Protein AF-A0A966WFP0-F1 (afdb_monomer_lite)

Structure (mmCIF, N/CA/C/O backbone):
data_AF-A0A966WFP0-F1
#
_entry.id   AF-A0A966WFP0-F1
#
loop_
_atom_site.group_PDB
_atom_site.id
_atom_site.type_symbol
_atom_site.label_atom_id
_atom_site.label_alt_id
_atom_site.label_comp_id
_atom_site.label_asym_id
_atom_site.label_entity_id
_atom_site.label_seq_id
_atom_site.pdbx_PDB_ins_code
_atom_site.Cartn_x
_atom_site.Cartn_y
_atom_site.Cartn_z
_atom_site.occupancy
_atom_site.B_iso_or_equiv
_atom_site.auth_seq_id
_atom_site.auth_comp_id
_atom_site.auth_asym_id
_atom_site.auth_atom_id
_atom_site.pdbx_PDB_model_num
ATOM 1 N N . THR A 1 1 ? 35.369 -0.964 -19.254 1.00 53.44 1 THR A N 1
ATOM 2 C CA . THR A 1 1 ? 34.737 -1.118 -17.924 1.00 53.44 1 THR A CA 1
ATOM 3 C C . THR A 1 1 ? 33.244 -0.975 -18.140 1.00 53.44 1 THR A C 1
ATOM 5 O O . THR A 1 1 ? 32.864 -0.015 -18.787 1.00 53.44 1 THR A O 1
ATOM 8 N N . ARG A 1 2 ? 32.394 -1.947 -17.776 1.00 59.69 2 ARG A N 1
ATOM 9 C CA . ARG A 1 2 ? 30.933 -1.785 -17.946 1.00 59.69 2 ARG A CA 1
ATOM 10 C C . ARG A 1 2 ? 30.449 -0.830 -16.856 1.00 59.69 2 ARG A C 1
ATOM 12 O O . ARG A 1 2 ? 30.430 -1.213 -15.694 1.00 59.69 2 ARG A O 1
ATOM 19 N N . GLU A 1 3 ? 30.150 0.410 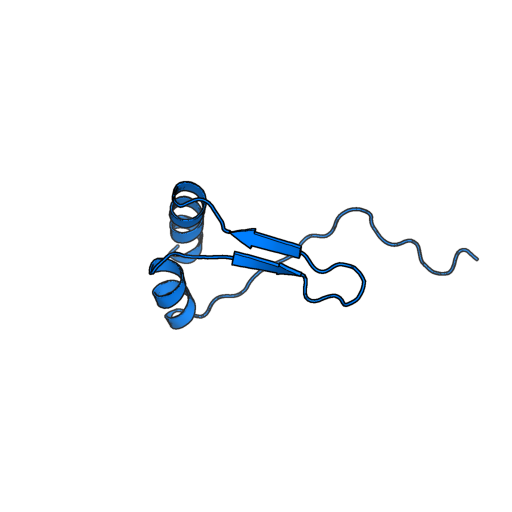-17.229 1.00 64.06 3 GLU A N 1
ATOM 20 C CA . GLU A 1 3 ? 30.039 1.539 -16.293 1.00 64.06 3 GLU A CA 1
ATOM 21 C C . GLU A 1 3 ? 28.781 1.556 -15.418 1.00 64.06 3 GLU A C 1
ATOM 23 O O . GLU A 1 3 ? 28.662 2.423 -14.563 1.00 64.06 3 GLU A O 1
ATOM 28 N N . THR A 1 4 ? 27.8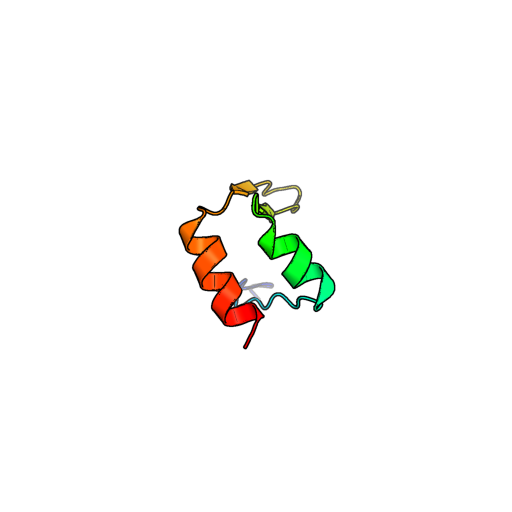50 0.611 -15.547 1.00 60.03 4 THR A N 1
ATOM 29 C CA . THR A 1 4 ? 26.732 0.499 -14.595 1.00 60.03 4 THR A CA 1
ATOM 30 C C . THR A 1 4 ? 26.031 -0.840 -14.779 1.00 60.03 4 THR A C 1
ATOM 32 O O . THR A 1 4 ? 25.312 -1.056 -15.750 1.00 60.03 4 THR A O 1
ATOM 35 N N . VAL A 1 5 ? 26.261 -1.779 -13.861 1.00 72.38 5 VAL A N 1
ATOM 36 C CA . VAL A 1 5 ? 25.382 -2.945 -13.718 1.00 72.38 5 VAL A CA 1
ATOM 37 C C . VAL A 1 5 ? 24.262 -2.510 -12.785 1.00 72.38 5 VAL A C 1
ATOM 39 O O . VAL A 1 5 ? 24.493 -2.327 -11.592 1.00 72.38 5 VAL A O 1
ATOM 42 N N . THR A 1 6 ? 23.066 -2.292 -13.322 1.00 71.38 6 THR A N 1
ATOM 43 C CA . THR A 1 6 ? 21.869 -2.129 -12.497 1.00 71.38 6 THR A CA 1
ATOM 44 C C . THR A 1 6 ? 21.428 -3.504 -12.006 1.00 71.38 6 THR A C 1
ATOM 46 O O . THR A 1 6 ? 21.434 -4.482 -12.757 1.00 71.38 6 THR A O 1
ATOM 49 N N . ALA A 1 7 ? 21.093 -3.607 -10.721 1.00 78.00 7 ALA A N 1
ATOM 50 C CA . ALA A 1 7 ? 20.484 -4.823 -10.205 1.00 78.00 7 ALA A CA 1
ATOM 51 C C . ALA A 1 7 ? 19.103 -5.000 -10.853 1.00 78.00 7 ALA A C 1
ATOM 53 O O . ALA A 1 7 ? 18.370 -4.033 -11.030 1.00 78.00 7 ALA A O 1
ATOM 54 N N . ALA A 1 8 ? 18.735 -6.234 -11.198 1.00 86.50 8 ALA A N 1
ATOM 55 C CA . ALA A 1 8 ? 17.385 -6.528 -11.684 1.00 86.50 8 ALA A CA 1
ATOM 56 C C . ALA A 1 8 ? 16.336 -6.506 -10.554 1.00 86.50 8 ALA A C 1
ATOM 58 O O . ALA A 1 8 ? 15.140 -6.499 -10.824 1.00 86.50 8 ALA A O 1
ATOM 59 N N . VAL A 1 9 ? 16.780 -6.522 -9.291 1.00 90.81 9 VAL A N 1
ATOM 60 C CA . VAL A 1 9 ? 15.934 -6.609 -8.097 1.00 90.81 9 VAL A CA 1
ATOM 61 C C . VAL A 1 9 ? 16.417 -5.604 -7.058 1.00 90.81 9 VAL A C 1
ATOM 63 O O . VAL A 1 9 ? 17.618 -5.499 -6.799 1.00 90.81 9 VAL A O 1
ATOM 66 N N . HIS A 1 10 ? 15.471 -4.900 -6.439 1.00 90.38 10 HIS A N 1
ATOM 67 C CA . HIS A 1 10 ? 15.720 -3.915 -5.394 1.00 90.38 10 HIS A CA 1
ATOM 68 C C . HIS A 1 10 ? 14.826 -4.180 -4.184 1.00 90.38 10 HIS A C 1
ATOM 70 O O . HIS A 1 10 ? 13.653 -4.511 -4.335 1.00 90.38 10 HIS A O 1
ATOM 76 N N . TYR A 1 11 ? 15.373 -3.983 -2.985 1.00 93.69 11 TYR A N 1
ATOM 77 C CA . TYR A 1 11 ? 14.589 -3.920 -1.755 1.00 93.69 11 TYR A CA 1
ATOM 78 C C . TYR A 1 11 ? 14.224 -2.466 -1.474 1.00 93.69 11 TYR A C 1
ATOM 80 O O . TYR A 1 11 ? 15.101 -1.601 -1.446 1.00 93.69 11 TYR A O 1
ATOM 88 N N . ILE A 1 12 ? 12.938 -2.204 -1.259 1.00 93.94 12 ILE A N 1
ATOM 89 C CA . ILE A 1 12 ? 12.414 -0.880 -0.924 1.00 93.94 12 ILE A CA 1
ATOM 90 C C . ILE A 1 12 ? 11.670 -0.946 0.406 1.00 93.94 12 ILE A C 1
ATOM 92 O O . ILE A 1 12 ? 11.062 -1.961 0.740 1.00 93.94 12 ILE A O 1
ATOM 96 N N . ARG A 1 13 ? 11.726 0.144 1.171 1.00 95.44 13 ARG A N 1
ATOM 97 C CA . ARG A 1 13 ? 10.983 0.305 2.421 1.00 95.44 13 ARG A CA 1
ATOM 98 C C . ARG A 1 13 ? 10.158 1.575 2.334 1.00 95.44 13 ARG A C 1
ATOM 100 O O . ARG A 1 13 ? 10.714 2.650 2.123 1.00 95.44 13 ARG A O 1
ATOM 107 N N . PHE A 1 14 ? 8.859 1.452 2.567 1.00 95.44 14 PHE A N 1
ATOM 108 C CA . PHE A 1 14 ? 7.974 2.594 2.748 1.00 95.44 14 PHE A CA 1
ATOM 109 C C . PHE A 1 14 ? 7.890 2.931 4.234 1.00 95.44 14 PHE A C 1
ATOM 111 O O . PHE A 1 14 ? 7.714 2.050 5.074 1.00 95.44 14 PHE A O 1
ATOM 118 N N . GLN A 1 15 ? 8.068 4.204 4.566 1.00 95.94 15 GLN A N 1
ATOM 119 C CA . GLN A 1 15 ? 7.928 4.696 5.930 1.00 95.94 15 GLN A CA 1
ATOM 120 C C . GLN A 1 15 ? 6.643 5.509 6.014 1.00 95.94 15 GLN A C 1
ATOM 122 O O . GLN A 1 15 ? 6.500 6.503 5.306 1.00 95.94 15 GLN A O 1
ATOM 127 N N . PHE A 1 16 ? 5.729 5.072 6.876 1.00 96.81 16 PHE A N 1
ATOM 128 C CA . PHE A 1 16 ? 4.467 5.751 7.135 1.00 96.81 16 PHE A CA 1
ATOM 129 C C . PHE A 1 16 ? 4.525 6.464 8.484 1.00 96.81 16 PHE A C 1
ATOM 131 O O . PHE A 1 16 ? 5.042 5.930 9.465 1.00 96.81 16 PHE A O 1
ATOM 138 N N . THR A 1 17 ? 3.968 7.669 8.546 1.00 97.25 17 THR A N 1
ATOM 139 C CA . THR A 1 17 ? 3.610 8.304 9.816 1.00 97.25 17 THR A CA 1
ATOM 140 C C . THR A 1 17 ? 2.297 7.717 10.344 1.00 97.25 17 THR A C 1
ATOM 142 O O . THR A 1 17 ? 1.493 7.217 9.552 1.00 97.25 17 THR A O 1
ATOM 145 N N . PRO A 1 18 ? 1.998 7.836 11.651 1.00 96.94 18 PRO A N 1
ATOM 146 C CA . PRO A 1 18 ? 0.717 7.382 12.193 1.00 96.94 18 PRO A CA 1
ATOM 147 C C . PRO A 1 18 ? -0.493 7.983 11.462 1.00 96.94 18 PRO A C 1
ATOM 149 O O . PRO A 1 18 ? -1.460 7.283 11.177 1.00 96.94 18 PRO A O 1
ATOM 152 N N . GLN A 1 19 ? -0.427 9.265 11.087 1.00 97.69 19 GLN A N 1
ATOM 153 C CA . GLN A 1 19 ? -1.484 9.926 10.316 1.00 97.69 19 GLN A CA 1
ATOM 154 C C . GLN A 1 19 ? -1.640 9.310 8.921 1.00 97.69 19 GLN A C 1
ATOM 156 O O . GLN A 1 19 ? -2.763 9.120 8.464 1.00 97.69 19 GLN A O 1
ATOM 161 N N . GLN A 1 20 ? -0.538 8.953 8.256 1.00 97.44 20 GLN A N 1
ATOM 162 C CA . GLN A 1 20 ? -0.600 8.289 6.954 1.00 97.44 20 GLN A CA 1
ATOM 163 C C . GLN A 1 20 ? -1.189 6.879 7.055 1.00 97.44 20 GLN A C 1
ATOM 165 O O . GLN A 1 20 ? -1.902 6.478 6.145 1.00 97.44 20 GLN A O 1
ATOM 170 N N . VAL A 1 21 ? -0.969 6.148 8.155 1.00 97.69 21 VAL A N 1
ATOM 171 C CA . VAL A 1 21 ? -1.629 4.848 8.389 1.00 97.69 21 VAL A CA 1
ATOM 172 C C . VAL A 1 21 ? -3.145 5.017 8.552 1.00 97.69 21 VAL A C 1
ATOM 174 O O . VAL A 1 21 ? -3.916 4.201 8.046 1.00 97.69 21 VAL A O 1
ATOM 177 N N . VAL A 1 22 ? -3.598 6.092 9.208 1.00 97.06 22 VAL A N 1
ATOM 178 C CA . VAL A 1 22 ? -5.035 6.412 9.296 1.00 97.06 22 VAL A CA 1
ATOM 179 C C . VAL A 1 22 ? -5.620 6.727 7.918 1.00 97.06 22 VAL A C 1
ATOM 181 O O . VAL A 1 22 ? -6.703 6.243 7.602 1.00 97.06 22 VAL A O 1
ATOM 184 N N . GLU A 1 23 ? -4.917 7.499 7.086 1.00 97.50 23 GLU A N 1
ATOM 185 C CA . GLU A 1 23 ? -5.362 7.776 5.713 1.00 97.50 23 GLU A CA 1
ATOM 186 C C . GLU A 1 23 ? -5.362 6.514 4.841 1.00 97.50 23 GLU A C 1
ATOM 188 O O . GLU A 1 23 ? -6.339 6.260 4.144 1.00 97.50 23 GLU A O 1
ATOM 193 N N . PHE A 1 24 ? -4.324 5.679 4.936 1.00 97.00 24 PHE A N 1
ATOM 194 C CA . PHE A 1 24 ? -4.229 4.398 4.227 1.00 97.00 24 PHE A CA 1
ATOM 195 C C . PHE A 1 24 ? -5.416 3.481 4.554 1.00 97.00 24 PHE A C 1
ATOM 197 O O . PHE A 1 24 ? -5.959 2.812 3.679 1.00 97.00 24 PHE A O 1
ATOM 204 N N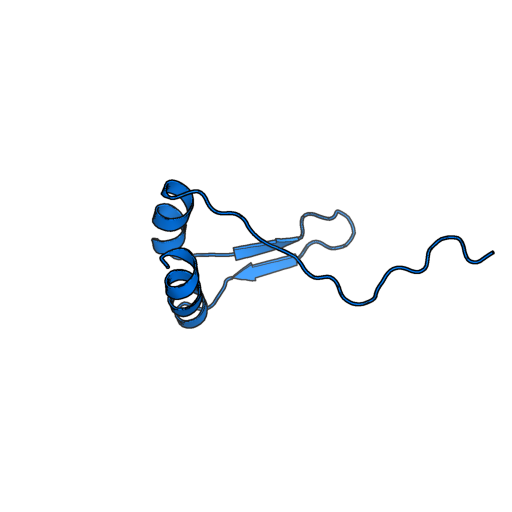 . ALA A 1 25 ? -5.883 3.504 5.807 1.00 96.38 25 ALA A N 1
ATOM 205 C CA . ALA A 1 25 ? -7.036 2.729 6.254 1.00 96.38 25 ALA A CA 1
ATOM 206 C C . ALA A 1 25 ? -8.375 3.146 5.627 1.00 96.38 25 ALA A C 1
ATOM 208 O O . ALA A 1 25 ? -9.360 2.426 5.785 1.00 96.38 25 ALA A O 1
ATOM 209 N N . LYS A 1 26 ? -8.433 4.282 4.920 1.00 96.00 26 LYS A N 1
ATOM 210 C CA . LYS A 1 26 ? -9.628 4.711 4.180 1.00 96.00 26 LYS A CA 1
ATOM 211 C C . LYS A 1 26 ? -9.802 3.978 2.843 1.00 96.00 26 LYS A C 1
ATOM 213 O O . LYS A 1 26 ? -10.865 4.109 2.244 1.00 96.00 26 LYS A O 1
ATOM 218 N N . GLY A 1 27 ? -8.805 3.205 2.399 1.00 92.88 27 GLY A N 1
ATOM 219 C CA . GLY A 1 27 ? -8.849 2.437 1.149 1.00 92.88 27 GLY A CA 1
ATOM 220 C C . GLY A 1 27 ? -8.421 3.240 -0.084 1.00 92.88 27 GLY A C 1
ATOM 221 O O . GLY A 1 27 ? -7.790 4.290 0.042 1.00 92.88 27 GLY A O 1
ATOM 222 N N . ASN A 1 28 ? -8.750 2.726 -1.278 1.00 92.81 28 ASN A N 1
ATOM 223 C CA . ASN A 1 28 ? -8.356 3.282 -2.587 1.00 92.81 28 ASN A CA 1
ATOM 224 C C . ASN A 1 28 ? -6.837 3.510 -2.711 1.00 92.81 28 ASN A C 1
ATOM 226 O O . ASN A 1 28 ? -6.368 4.537 -3.211 1.00 92.81 28 ASN A O 1
ATOM 230 N N . VAL A 1 29 ? -6.050 2.570 -2.185 1.00 97.31 29 VAL A N 1
ATOM 231 C CA . VAL A 1 29 ? -4.591 2.680 -2.152 1.00 97.31 29 VAL A CA 1
ATOM 232 C C . VAL A 1 29 ? -4.021 2.338 -3.522 1.00 97.31 29 VAL A C 1
ATOM 234 O O . VAL A 1 29 ? -4.326 1.290 -4.087 1.00 97.31 29 VAL A O 1
ATOM 237 N N . GLN A 1 30 ? -3.130 3.191 -4.024 1.00 97.56 30 GLN A N 1
ATOM 238 C CA . GLN A 1 30 ? -2.421 2.964 -5.279 1.00 97.56 30 GLN A CA 1
ATOM 239 C C . GLN A 1 30 ? -0.908 2.931 -5.074 1.00 97.56 30 GLN A C 1
ATOM 241 O O . GLN A 1 30 ? -0.348 3.709 -4.301 1.00 97.56 30 GLN A O 1
ATOM 246 N N . VAL A 1 31 ? -0.242 2.062 -5.831 1.00 96.12 31 VAL A N 1
ATOM 247 C CA . VAL A 1 31 ? 1.209 2.098 -6.031 1.00 96.12 31 VAL A CA 1
ATOM 248 C C . VAL A 1 31 ? 1.468 2.710 -7.399 1.00 96.12 31 VAL A C 1
ATOM 250 O O . VAL A 1 31 ? 0.955 2.224 -8.406 1.00 96.12 31 VAL A O 1
ATOM 253 N N . ILE A 1 32 ? 2.248 3.792 -7.430 1.00 96.88 32 ILE A N 1
ATOM 254 C CA . ILE A 1 32 ? 2.468 4.595 -8.636 1.00 96.88 32 ILE A CA 1
ATOM 255 C C . ILE A 1 32 ? 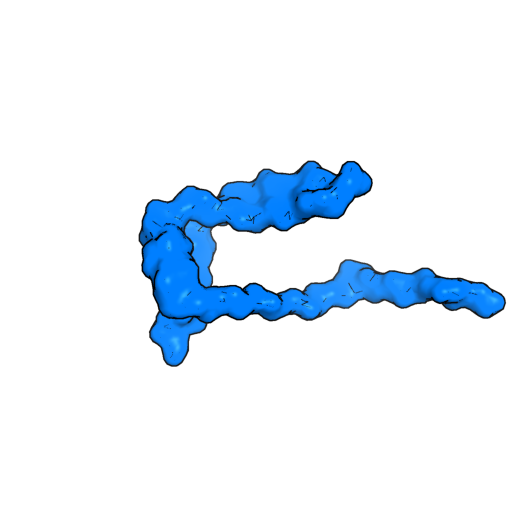3.968 4.749 -8.888 1.00 96.88 32 ILE A C 1
ATOM 257 O O . ILE A 1 32 ? 4.716 5.158 -7.998 1.00 96.88 32 ILE A O 1
ATOM 261 N N . SER A 1 33 ? 4.395 4.474 -10.120 1.00 96.25 33 SER A N 1
ATOM 262 C CA . SER A 1 33 ? 5.695 4.892 -10.645 1.00 96.25 33 SER A CA 1
ATOM 263 C C . SER A 1 33 ? 5.550 6.233 -11.357 1.00 96.25 33 SER A C 1
ATOM 265 O O . SER A 1 33 ? 4.780 6.365 -12.307 1.00 96.25 33 SER A O 1
ATOM 267 N N . THR A 1 34 ? 6.313 7.231 -10.919 1.00 95.19 34 THR A N 1
ATOM 268 C CA . THR A 1 34 ? 6.342 8.578 -11.518 1.00 95.19 34 THR A CA 1
ATOM 269 C C . THR A 1 34 ? 7.568 8.807 -12.402 1.00 95.19 34 THR A C 1
ATOM 271 O O . THR 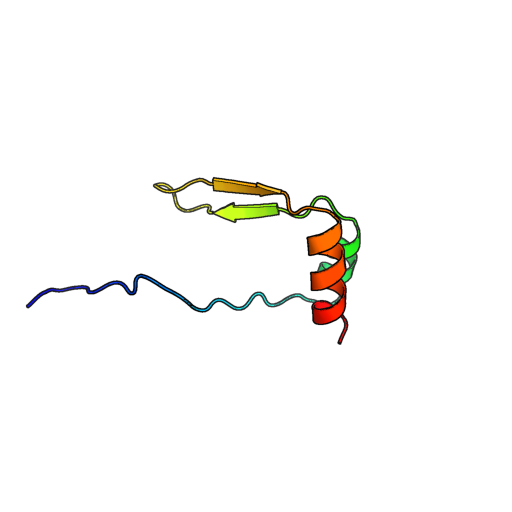A 1 34 ? 7.831 9.931 -12.835 1.00 95.19 34 THR A O 1
ATOM 274 N N . LEU A 1 35 ? 8.339 7.752 -12.679 1.00 94.19 35 LEU A N 1
ATOM 275 C CA . LEU A 1 35 ? 9.499 7.832 -13.551 1.00 94.19 35 LEU A CA 1
ATOM 276 C C . LEU A 1 35 ? 9.042 8.106 -14.992 1.00 94.19 35 LEU A C 1
ATOM 278 O O . LEU A 1 35 ? 8.217 7.384 -15.539 1.00 94.19 35 LEU A O 1
ATOM 282 N N . SER A 1 36 ? 9.586 9.143 -15.627 1.00 95.06 36 SER A N 1
ATOM 283 C CA . SER A 1 36 ? 9.069 9.666 -16.902 1.00 95.06 36 SER A CA 1
ATOM 284 C C . SER A 1 36 ? 9.058 8.659 -18.057 1.00 95.06 36 SER A C 1
ATOM 286 O O . SER A 1 36 ? 8.227 8.772 -18.952 1.00 95.06 36 SER A O 1
ATOM 288 N N . ASN A 1 37 ? 9.961 7.678 -18.047 1.00 93.38 37 ASN A N 1
ATOM 289 C CA . ASN A 1 37 ? 10.031 6.608 -19.042 1.00 93.38 37 ASN A CA 1
ATOM 290 C C . ASN A 1 37 ? 9.374 5.290 -18.584 1.00 93.38 37 ASN A C 1
ATOM 292 O O . ASN A 1 37 ? 9.486 4.294 -19.295 1.00 93.38 37 ASN A O 1
ATOM 296 N N . TYR A 1 38 ? 8.717 5.276 -17.420 1.00 90.19 38 TYR A N 1
ATOM 297 C CA . TYR A 1 38 ? 7.950 4.146 -16.893 1.00 90.19 38 TYR A CA 1
ATOM 298 C C . TYR A 1 38 ? 6.845 4.648 -15.948 1.00 90.19 38 TYR A C 1
ATOM 300 O O . TYR A 1 38 ? 7.018 4.706 -14.726 1.00 90.19 38 TYR A O 1
ATOM 308 N N . LEU A 1 39 ? 5.719 5.055 -16.534 1.00 92.56 39 LEU A N 1
ATOM 309 C CA . LEU A 1 39 ? 4.547 5.544 -15.811 1.00 92.56 39 LEU A CA 1
ATOM 310 C C . LEU A 1 39 ? 3.534 4.412 -15.671 1.00 92.56 39 LEU A C 1
ATOM 312 O O . LEU A 1 39 ? 2.925 4.006 -16.655 1.00 92.56 39 LEU A O 1
ATOM 316 N N . GLU A 1 40 ? 3.363 3.926 -14.448 1.00 95.50 40 GLU A N 1
ATOM 317 C CA . GLU A 1 40 ? 2.450 2.831 -14.116 1.00 95.50 40 GLU A CA 1
ATOM 318 C C . GLU A 1 40 ? 1.729 3.147 -12.810 1.00 95.50 40 GLU A C 1
ATOM 320 O O . GLU A 1 40 ? 2.324 3.717 -11.891 1.00 95.50 40 GLU A O 1
ATOM 325 N N . ALA A 1 41 ? 0.459 2.764 -12.724 1.00 96.38 41 ALA A N 1
ATOM 326 C CA . ALA A 1 41 ? -0.357 2.918 -11.529 1.00 96.38 41 ALA A CA 1
ATOM 327 C C . ALA A 1 41 ? -1.214 1.669 -11.335 1.00 96.38 41 ALA A C 1
ATOM 329 O O . ALA A 1 41 ? -1.932 1.251 -12.241 1.00 96.38 41 ALA A O 1
ATOM 330 N N . VAL A 1 42 ? -1.140 1.086 -10.142 1.00 96.94 42 VAL A N 1
ATOM 331 C CA . VAL A 1 42 ? -1.910 -0.103 -9.776 1.00 96.94 42 VAL A CA 1
ATOM 332 C C . VAL A 1 42 ? -2.671 0.190 -8.499 1.00 96.94 42 VAL A C 1
ATOM 334 O O . VAL A 1 42 ? -2.078 0.554 -7.483 1.00 96.94 42 VAL A O 1
ATOM 337 N N . GLU A 1 43 ? -3.986 0.022 -8.558 1.00 97.62 43 GLU A N 1
ATOM 338 C CA . GLU A 1 43 ? -4.832 0.007 -7.373 1.00 97.62 43 GLU A CA 1
ATOM 339 C C . GLU A 1 43 ? -4.709 -1.340 -6.666 1.00 97.62 43 GLU A C 1
ATOM 341 O O . GLU A 1 43 ? -4.768 -2.402 -7.292 1.00 97.62 43 GLU A O 1
ATOM 346 N N . LEU A 1 44 ? -4.48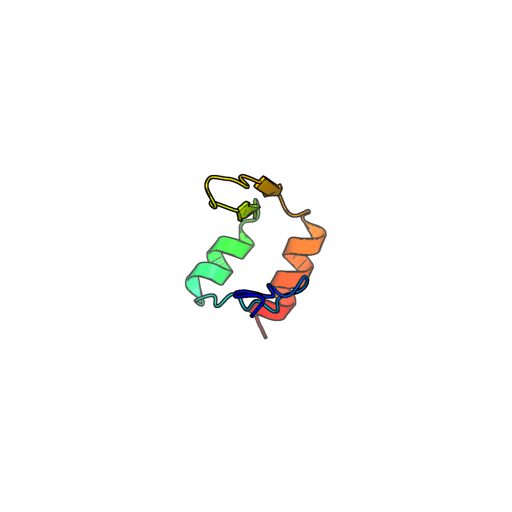4 -1.289 -5.357 1.00 97.75 44 LEU A N 1
ATOM 347 C CA . LEU A 1 44 ? -4.373 -2.481 -4.535 1.00 97.75 44 LEU A CA 1
ATOM 348 C C . LEU A 1 44 ? -5.765 -3.018 -4.225 1.00 97.75 44 LEU A C 1
ATOM 350 O O . LEU A 1 44 ? -6.665 -2.268 -3.856 1.00 97.75 44 LEU A O 1
ATOM 354 N N . ALA A 1 45 ? -5.922 -4.334 -4.327 1.00 97.19 45 ALA A N 1
ATOM 355 C CA . ALA A 1 45 ? -7.151 -4.990 -3.913 1.00 97.19 45 ALA A CA 1
ATOM 356 C C . ALA A 1 45 ? -7.377 -4.831 -2.400 1.00 97.19 45 ALA A C 1
ATOM 358 O O . ALA A 1 45 ? -6.424 -4.845 -1.616 1.00 97.19 45 ALA A O 1
ATOM 359 N N . ASP A 1 46 ? -8.643 -4.771 -1.984 1.00 96.44 46 ASP A N 1
ATOM 360 C CA . ASP A 1 46 ? -9.029 -4.544 -0.584 1.00 96.44 46 ASP A CA 1
ATOM 361 C C . ASP A 1 46 ? -8.377 -5.528 0.397 1.00 96.44 46 ASP A C 1
ATOM 363 O O . ASP A 1 46 ? -7.971 -5.144 1.493 1.00 96.44 46 ASP A O 1
ATOM 367 N N . PHE A 1 47 ? -8.228 -6.799 0.004 1.00 96.44 47 PHE A N 1
ATOM 368 C CA . PHE A 1 47 ? -7.596 -7.806 0.859 1.00 96.44 47 PHE A CA 1
ATOM 369 C C . PHE A 1 47 ? -6.098 -7.535 1.075 1.00 96.44 47 PHE A C 1
ATOM 371 O O . PHE A 1 47 ? -5.597 -7.758 2.172 1.00 96.44 47 PHE A O 1
ATOM 378 N N . THR A 1 48 ? -5.393 -7.009 0.068 1.00 97.25 48 THR A N 1
ATOM 379 C CA . THR A 1 48 ? -3.979 -6.616 0.179 1.00 97.25 48 THR A CA 1
ATOM 380 C C . THR A 1 48 ? -3.830 -5.397 1.080 1.00 97.25 48 THR A C 1
ATOM 382 O O . THR A 1 48 ? -2.931 -5.345 1.914 1.00 97.25 48 THR A O 1
ATOM 385 N N . VAL A 1 49 ? -4.735 -4.422 0.953 1.00 97.62 49 VAL A N 1
ATOM 386 C CA . VAL A 1 49 ? -4.774 -3.255 1.846 1.00 97.62 49 VAL A CA 1
ATOM 387 C C . VAL A 1 49 ? -5.005 -3.694 3.294 1.00 97.62 49 VAL A C 1
ATOM 389 O O . VAL A 1 49 ? -4.335 -3.195 4.197 1.00 97.62 49 VAL A O 1
ATOM 392 N N . ALA A 1 50 ? -5.915 -4.645 3.522 1.00 97.06 50 ALA A N 1
ATOM 393 C CA . ALA A 1 50 ? -6.195 -5.178 4.852 1.00 97.06 50 ALA A CA 1
ATOM 394 C C . ALA A 1 50 ? -4.981 -5.890 5.474 1.00 97.06 50 ALA A C 1
ATOM 396 O O . ALA A 1 50 ? -4.696 -5.658 6.646 1.00 97.06 50 ALA A O 1
ATOM 397 N N . GLU A 1 51 ? -4.260 -6.703 4.698 1.00 97.62 51 GLU A N 1
ATOM 398 C CA . GLU A 1 51 ? -3.033 -7.383 5.138 1.00 97.62 51 GLU A CA 1
ATOM 399 C C . GLU A 1 51 ? -1.928 -6.380 5.503 1.00 97.62 51 GLU A C 1
ATOM 401 O O . GLU A 1 51 ? -1.405 -6.409 6.614 1.00 97.62 51 GLU A O 1
ATOM 406 N N . LEU A 1 52 ? -1.642 -5.412 4.626 1.00 97.25 52 LEU A N 1
ATOM 407 C CA . LEU A 1 52 ? -0.624 -4.384 4.878 1.00 97.25 52 LEU A CA 1
ATOM 408 C C . LEU A 1 52 ? -0.953 -3.510 6.097 1.00 97.25 52 LEU A C 1
ATOM 410 O O . LEU A 1 52 ? -0.054 -3.029 6.783 1.00 97.25 52 LEU A O 1
ATOM 414 N N . LEU A 1 53 ? -2.237 -3.285 6.388 1.00 97.38 53 LEU A N 1
ATOM 415 C CA . LEU A 1 53 ? -2.653 -2.557 7.588 1.00 97.38 53 LEU A CA 1
ATOM 416 C C . LEU A 1 53 ? -2.351 -3.304 8.884 1.00 97.38 53 LEU A C 1
ATOM 418 O O . LEU A 1 53 ? -2.259 -2.644 9.919 1.00 97.38 53 LEU A O 1
ATOM 422 N N . THR A 1 54 ? -2.229 -4.632 8.855 1.00 97.12 54 THR A N 1
ATOM 423 C CA . THR A 1 54 ? -1.733 -5.393 10.005 1.00 97.12 54 THR A CA 1
ATOM 424 C C . THR A 1 54 ? -0.269 -5.035 10.252 1.00 97.12 54 THR A C 1
ATOM 426 O O . THR A 1 54 ? 0.040 -4.521 11.321 1.00 97.12 54 THR A O 1
ATOM 429 N N . ASP A 1 55 ? 0.581 -5.127 9.226 1.00 96.25 55 ASP A N 1
ATOM 430 C CA . ASP A 1 55 ? 2.013 -4.806 9.334 1.00 96.25 55 ASP A CA 1
ATOM 431 C C . ASP A 1 55 ? 2.285 -3.346 9.738 1.00 96.25 55 ASP A C 1
ATOM 433 O O . ASP A 1 55 ? 3.245 -3.047 10.443 1.00 96.25 55 ASP A O 1
ATOM 437 N N . LEU A 1 56 ? 1.462 -2.404 9.268 1.00 95.75 56 LEU A N 1
ATOM 438 C CA . LEU A 1 56 ? 1.640 -0.971 9.536 1.00 95.75 56 LEU A CA 1
ATOM 439 C C . LEU A 1 56 ? 1.209 -0.540 10.948 1.00 95.75 56 LEU A C 1
ATOM 441 O O . LEU A 1 56 ? 1.464 0.608 11.326 1.00 95.75 56 LEU A O 1
ATOM 445 N N . ARG A 1 57 ? 0.494 -1.395 11.685 1.00 93.12 57 ARG A N 1
ATOM 446 C CA . ARG A 1 57 ? -0.053 -1.090 13.020 1.00 93.12 57 ARG A CA 1
ATOM 447 C C . ARG A 1 57 ? 0.656 -1.823 14.158 1.00 93.12 57 ARG A C 1
ATOM 449 O O . ARG A 1 57 ? 0.377 -1.485 15.310 1.00 93.12 57 ARG A O 1
ATOM 456 N N . ASP A 1 58 ? 1.521 -2.774 13.829 1.00 81.19 58 ASP A N 1
ATOM 457 C CA . ASP A 1 58 ? 2.416 -3.458 14.766 1.00 81.19 58 ASP A CA 1
ATOM 458 C C . ASP A 1 58 ? 3.559 -2.537 15.243 1.00 81.19 58 ASP A C 1
ATOM 460 O O . ASP A 1 58 ? 3.922 -2.629 16.441 1.00 81.19 58 ASP A O 1
#

Foldseek 3Di:
DPPDDDDPDDDDDDDDDPVRLVVLVVAQDWDFDPPPVDTDIDGDDPVVSVVVSVVNVD

Sequence (58 aa):
TRETVTAAVHYIRFQFTPQQVVEFAKGNVQVISTLSNYLEAVELADFTVAELLTDLRD

Secondary structure (DSSP, 8-state):
-------S---------HHHHHHHTTS--EEEEEETTEEEEEEPPHHHHHHHHHHTT-

Radius of gyration: 15.33 Å; chains: 1; bounding box: 44×18×34 Å

pLDDT: mean 91.74, std 10.49, range [53.44, 97.75]